Protein AF-A0A661VJ08-F1 (afdb_monomer)

Radius of gyration: 10.07 Å; Cα contacts (8 Å, |Δi|>4): 39; chains: 1; bounding box: 17×30×18 Å

Solvent-accessible surface area (backbone atoms only — not comparable to full-atom values): 2309 Å² total; per-residue (Å²): 119,49,76,43,67,55,97,87,40,82,72,46,72,32,49,72,74,57,44,70,69,30,66,66,53,46,36,74,75,72,45,72,92,77,130

Nearest PDB structures (foldseek):
  4nbw-assembly1_D  TM=4.948E-01  e=7.395E+00  Plesiocystis pacifica SIR-1

pLDDT: mean 92.78, std 10.09, range [54.97, 98.56]

Foldseek 3Di:
DDWDDDPNHTDDDDPPVRQVPRPSNCCSPVNDPDD

Structure (mmCIF, N/CA/C/O backbone):
data_AF-A0A661VJ08-F1
#
_entry.id   AF-A0A661VJ08-F1
#
loop_
_atom_site.group_PDB
_atom_site.id
_atom_site.type_symbol
_atom_site.label_atom_id
_atom_site.label_alt_id
_atom_site.label_comp_id
_atom_site.label_asym_id
_atom_site.label_entity_id
_atom_site.label_seq_id
_atom_site.pdbx_PDB_ins_code
_atom_site.Cartn_x
_atom_site.Cartn_y
_atom_site.Cartn_z
_atom_site.occupancy
_atom_site.B_iso_or_equiv
_atom_site.auth_seq_id
_atom_site.auth_comp_id
_atom_site.auth_asym_id
_atom_site.auth_atom_id
_atom_site.pdbx_PDB_model_num
ATOM 1 N N . ARG A 1 1 ? -3.785 7.787 7.627 1.00 89.94 1 ARG A N 1
ATOM 2 C CA . ARG A 1 1 ? -3.837 7.292 6.230 1.00 89.94 1 ARG A CA 1
ATOM 3 C C . ARG A 1 1 ? -2.537 6.552 5.939 1.00 89.94 1 ARG A C 1
ATOM 5 O O . ARG A 1 1 ? -1.520 6.942 6.494 1.00 89.94 1 ARG A O 1
ATOM 12 N N . ILE A 1 2 ? -2.600 5.497 5.136 1.00 97.56 2 ILE A N 1
ATOM 13 C CA . ILE A 1 2 ? -1.513 4.613 4.701 1.00 97.56 2 ILE A CA 1
ATOM 14 C C . ILE A 1 2 ? -1.444 4.701 3.178 1.00 97.56 2 ILE A C 1
ATOM 16 O O . ILE A 1 2 ? -2.489 4.807 2.539 1.00 97.56 2 ILE A O 1
ATOM 20 N N . ILE A 1 3 ? -0.238 4.637 2.616 1.00 98.00 3 ILE A N 1
ATOM 21 C CA . ILE A 1 3 ? 0.006 4.467 1.181 1.00 98.00 3 ILE A CA 1
ATOM 22 C C . ILE A 1 3 ? 0.622 3.083 0.987 1.00 98.00 3 ILE A C 1
ATOM 24 O O . ILE A 1 3 ? 1.558 2.734 1.703 1.00 98.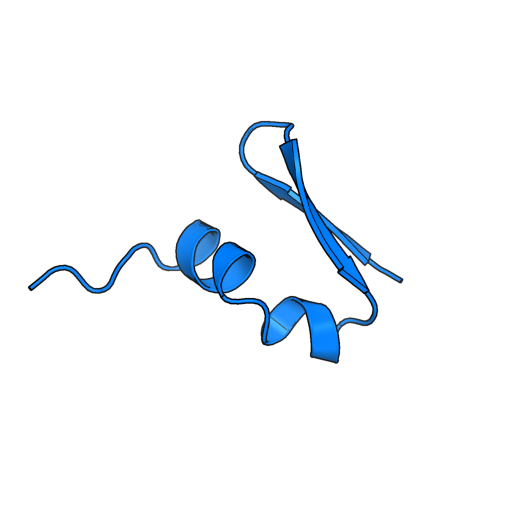00 3 ILE A O 1
ATOM 28 N N . VAL A 1 4 ? 0.108 2.313 0.028 1.00 97.62 4 VAL A N 1
ATOM 29 C CA . VAL A 1 4 ? 0.691 1.025 -0.367 1.00 97.62 4 VAL A CA 1
ATOM 30 C C . VAL A 1 4 ? 1.337 1.161 -1.733 1.00 97.62 4 VAL A C 1
ATOM 32 O O . VAL A 1 4 ? 0.710 1.657 -2.678 1.00 97.62 4 VAL A O 1
ATOM 35 N N . LEU A 1 5 ? 2.587 0.713 -1.814 1.00 97.88 5 LEU A N 1
ATOM 36 C CA . LEU A 1 5 ? 3.368 0.656 -3.037 1.00 97.88 5 LEU A CA 1
ATOM 37 C C . LEU A 1 5 ? 3.641 -0.803 -3.395 1.00 97.88 5 LEU A C 1
ATOM 39 O O . LEU A 1 5 ? 4.004 -1.587 -2.523 1.00 97.88 5 LEU A O 1
ATOM 43 N N . ASP A 1 6 ? 3.519 -1.120 -4.675 1.00 96.12 6 ASP A N 1
ATOM 44 C CA . ASP A 1 6 ? 3.989 -2.365 -5.270 1.00 96.12 6 ASP A CA 1
ATOM 45 C C . ASP A 1 6 ? 4.946 -2.012 -6.413 1.00 96.12 6 ASP A C 1
ATOM 47 O O . ASP A 1 6 ? 4.623 -1.168 -7.251 1.00 96.12 6 ASP A O 1
ATOM 51 N N . ASN A 1 7 ? 6.157 -2.576 -6.397 1.00 95.38 7 ASN A N 1
ATOM 52 C CA . ASN A 1 7 ? 7.218 -2.286 -7.371 1.00 95.38 7 ASN A CA 1
ATOM 53 C C . ASN A 1 7 ? 7.449 -0.776 -7.625 1.00 95.38 7 ASN A C 1
ATOM 55 O O . ASN A 1 7 ? 7.681 -0.329 -8.747 1.00 95.38 7 ASN A O 1
ATOM 59 N N . GLY A 1 8 ? 7.357 0.039 -6.567 1.00 96.38 8 GLY A N 1
ATOM 60 C CA . GLY A 1 8 ? 7.522 1.496 -6.640 1.00 96.38 8 GLY A CA 1
ATOM 61 C C . GLY A 1 8 ? 6.303 2.270 -7.167 1.00 96.38 8 GLY A C 1
ATOM 62 O O . GLY A 1 8 ? 6.328 3.499 -7.171 1.00 96.3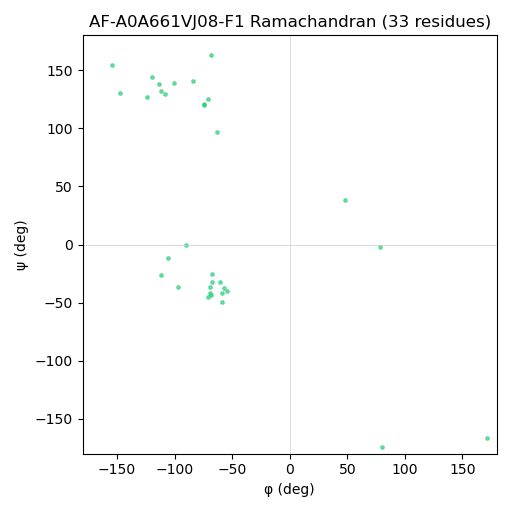8 8 GLY A O 1
ATOM 63 N N . ALA A 1 9 ? 5.219 1.595 -7.556 1.00 97.56 9 ALA A N 1
ATOM 64 C CA . ALA A 1 9 ? 3.972 2.208 -8.003 1.00 97.56 9 ALA A CA 1
ATOM 65 C C . ALA A 1 9 ? 2.911 2.214 -6.892 1.00 97.56 9 ALA A C 1
ATOM 67 O O . ALA A 1 9 ? 2.726 1.229 -6.180 1.00 97.56 9 ALA A O 1
ATOM 68 N N . LYS A 1 10 ? 2.160 3.316 -6.749 1.00 97.62 10 LYS A N 1
ATOM 69 C CA . LYS A 1 10 ? 1.059 3.395 -5.775 1.00 97.62 10 LYS A CA 1
ATOM 70 C C . LYS A 1 10 ? -0.123 2.528 -6.207 1.00 97.62 10 LYS A C 1
ATOM 72 O O . LYS A 1 10 ? -0.677 2.733 -7.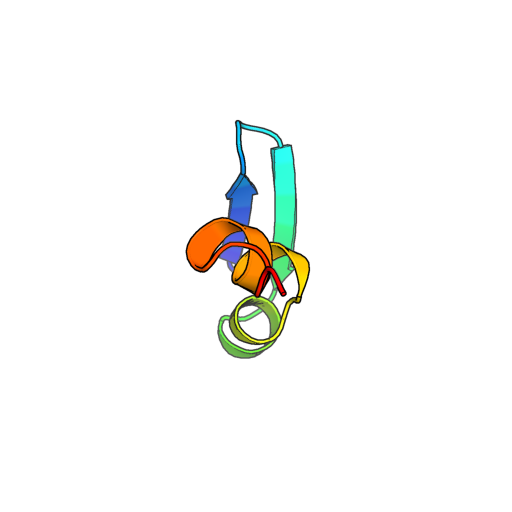287 1.00 97.62 10 LYS A O 1
ATOM 77 N N . ILE A 1 11 ? -0.554 1.627 -5.325 1.00 97.75 11 ILE A N 1
ATOM 78 C CA . ILE A 1 11 ? -1.693 0.729 -5.569 1.00 97.75 11 ILE A CA 1
ATOM 79 C C . ILE A 1 11 ? -2.913 1.029 -4.690 1.00 97.75 11 ILE A C 1
ATOM 81 O O . ILE A 1 11 ? -4.038 0.771 -5.116 1.00 97.75 11 ILE A O 1
ATOM 85 N N . ALA A 1 12 ? -2.716 1.621 -3.506 1.00 98.19 12 ALA A N 1
ATOM 86 C CA . ALA A 1 12 ? -3.796 2.013 -2.601 1.00 98.19 12 ALA A CA 1
ATOM 87 C C . ALA A 1 12 ? -3.386 3.178 -1.686 1.00 98.19 12 ALA A C 1
ATOM 89 O O . ALA A 1 12 ? -2.208 3.361 -1.376 1.00 98.19 12 ALA A O 1
ATOM 90 N N . GLU A 1 13 ? -4.371 3.947 -1.221 1.00 98.38 13 GLU A N 1
ATOM 91 C CA . GLU A 1 13 ? -4.213 4.965 -0.182 1.00 98.38 13 GLU A CA 1
ATOM 92 C C . GLU A 1 13 ? -5.502 5.058 0.643 1.00 98.38 13 GLU A C 1
ATOM 94 O O . GLU A 1 13 ? -6.583 5.161 0.069 1.00 98.38 13 GLU A O 1
ATOM 99 N N . GLY A 1 14 ? -5.411 5.016 1.974 1.00 98.19 14 GLY A N 1
ATOM 100 C CA . GLY A 1 14 ? -6.606 5.028 2.827 1.00 98.19 14 GLY A CA 1
ATOM 101 C C . GLY A 1 14 ? -6.339 4.773 4.307 1.00 98.19 14 GLY A C 1
ATOM 102 O O . GLY A 1 14 ? -5.213 4.855 4.792 1.00 98.19 14 GLY A O 1
ATOM 103 N N . THR A 1 15 ? -7.388 4.506 5.071 1.00 98.56 15 THR A N 1
ATOM 104 C CA . THR A 1 15 ? -7.314 3.942 6.423 1.00 98.56 15 THR A CA 1
ATOM 105 C C . THR A 1 15 ? -6.818 2.489 6.372 1.00 98.56 15 THR A C 1
ATOM 107 O O . THR A 1 15 ? -6.887 1.853 5.320 1.00 98.56 15 THR A O 1
ATOM 110 N N . PRO A 1 16 ? -6.352 1.918 7.497 1.00 97.81 16 PRO A N 1
ATOM 111 C CA . PRO A 1 16 ? -5.968 0.506 7.537 1.00 97.81 16 PRO A CA 1
ATOM 112 C C . PRO A 1 16 ? -7.079 -0.439 7.057 1.00 97.81 16 PRO A 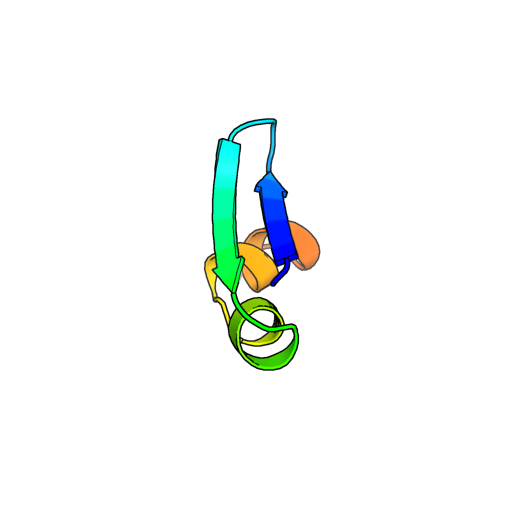C 1
ATOM 114 O O . PRO A 1 16 ? -6.806 -1.375 6.311 1.00 97.81 16 PRO A O 1
ATOM 117 N N . ALA A 1 17 ? -8.332 -0.161 7.431 1.00 98.00 17 ALA A N 1
ATOM 118 C CA . ALA A 1 17 ? -9.481 -0.979 7.051 1.00 98.00 17 ALA A CA 1
ATOM 119 C C . ALA A 1 17 ? -9.808 -0.891 5.549 1.00 98.00 17 ALA A C 1
ATOM 121 O O . ALA A 1 17 ? -10.196 -1.890 4.947 1.00 98.00 17 ALA A O 1
ATOM 122 N N . GLU A 1 18 ? -9.646 0.287 4.940 1.00 98.06 18 GLU A N 1
ATOM 123 C CA . GLU A 1 18 ? -9.821 0.478 3.492 1.00 98.06 18 GLU A CA 1
ATOM 124 C C . GLU A 1 18 ? -8.719 -0.235 2.702 1.00 98.06 18 GLU A C 1
ATOM 126 O O . GLU A 1 18 ? -8.995 -0.904 1.711 1.00 98.06 18 GLU A O 1
ATOM 131 N N . VAL A 1 19 ? -7.472 -0.125 3.166 1.00 97.56 19 VAL A N 1
ATOM 132 C CA . VAL A 1 19 ? -6.309 -0.727 2.508 1.00 97.56 19 VAL A CA 1
ATOM 133 C C . VAL A 1 19 ? -6.327 -2.255 2.601 1.00 97.56 19 VAL A C 1
ATOM 135 O O . VAL A 1 19 ? -6.068 -2.909 1.596 1.00 97.56 19 VAL A O 1
ATOM 138 N N . GLN A 1 20 ? -6.686 -2.835 3.753 1.00 95.81 20 GLN A N 1
ATOM 139 C CA . GLN A 1 20 ? -6.771 -4.296 3.919 1.00 95.81 20 GLN A CA 1
ATOM 140 C C . GLN A 1 20 ? -7.778 -4.960 2.975 1.00 95.81 20 GLN A C 1
ATOM 142 O O . GLN A 1 20 ? -7.584 -6.104 2.584 1.00 95.81 20 GLN A O 1
ATOM 147 N N . ARG A 1 21 ? -8.862 -4.260 2.625 1.00 96.50 21 ARG A N 1
ATOM 148 C CA . ARG A 1 21 ? -9.908 -4.774 1.728 1.00 96.50 21 ARG A CA 1
ATOM 149 C C . ARG A 1 21 ? -9.638 -4.466 0.256 1.00 96.50 21 ARG A C 1
ATOM 151 O O . ARG A 1 21 ? -10.464 -4.800 -0.587 1.00 96.50 21 ARG A O 1
ATOM 158 N N . ASN A 1 22 ? -8.53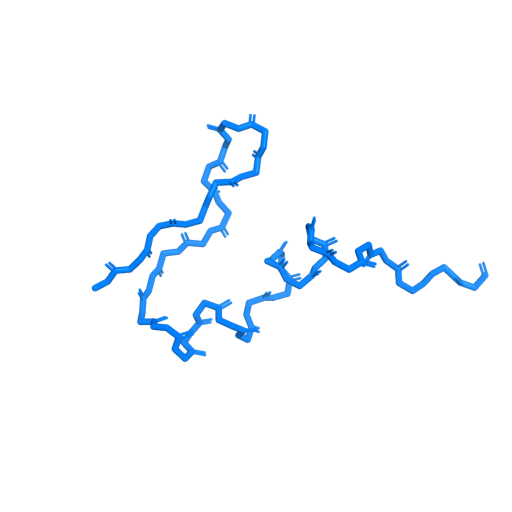6 -3.786 -0.064 1.00 97.31 22 ASN A N 1
ATOM 159 C CA . ASN A 1 22 ? -8.236 -3.392 -1.431 1.00 97.31 22 ASN A CA 1
ATOM 160 C C . ASN A 1 22 ? -7.772 -4.619 -2.245 1.00 97.31 22 ASN A C 1
ATOM 162 O O . ASN A 1 22 ? -6.738 -5.198 -1.905 1.00 97.31 22 ASN A O 1
ATOM 166 N N . PRO A 1 23 ? -8.464 -4.990 -3.341 1.00 96.31 23 PRO A N 1
ATOM 167 C CA . PRO A 1 23 ? -8.121 -6.176 -4.125 1.00 96.31 23 PRO A CA 1
ATOM 168 C C 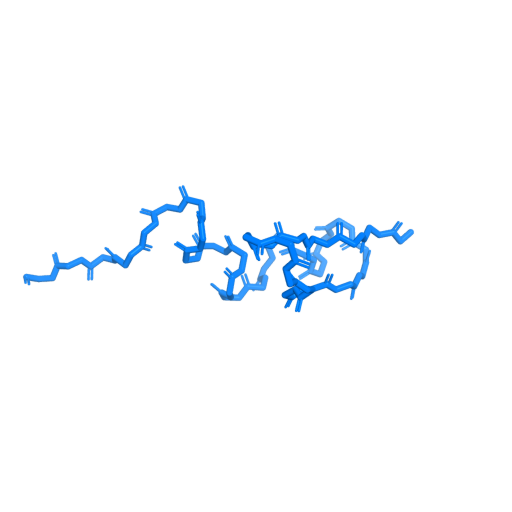. PRO A 1 23 ? -6.685 -6.171 -4.657 1.00 96.31 23 PRO A C 1
ATOM 170 O O . PRO A 1 23 ? -6.024 -7.199 -4.621 1.00 96.31 23 PRO A O 1
ATOM 173 N N . ARG A 1 24 ? -6.164 -5.006 -5.070 1.00 96.06 24 ARG A N 1
ATOM 174 C CA . ARG A 1 24 ? -4.787 -4.885 -5.577 1.00 96.06 24 ARG A CA 1
ATOM 175 C C . ARG A 1 24 ? -3.749 -5.130 -4.487 1.00 96.06 24 ARG A C 1
ATOM 177 O O . ARG A 1 24 ? -2.665 -5.614 -4.776 1.00 96.06 24 ARG A O 1
ATOM 184 N N . VAL A 1 25 ? -4.068 -4.762 -3.245 1.00 96.56 25 VAL A N 1
ATOM 185 C CA . VAL A 1 25 ? -3.197 -5.016 -2.089 1.00 96.56 25 VAL A CA 1
ATOM 186 C C . VAL A 1 25 ? -3.203 -6.504 -1.770 1.00 96.56 25 VAL A C 1
ATOM 188 O O . VAL A 1 25 ? -2.142 -7.084 -1.589 1.00 96.56 25 VAL A O 1
ATOM 191 N N . ILE A 1 26 ? -4.380 -7.128 -1.750 1.00 95.56 26 ILE A N 1
ATOM 192 C CA . ILE A 1 26 ? -4.521 -8.567 -1.507 1.00 95.56 26 ILE A CA 1
ATOM 193 C C . ILE A 1 26 ? -3.747 -9.365 -2.566 1.00 95.56 26 ILE A C 1
ATOM 195 O O . ILE A 1 26 ? -2.915 -10.191 -2.205 1.00 95.56 26 ILE A O 1
ATOM 199 N N . GLU A 1 27 ? -3.947 -9.052 -3.848 1.00 95.12 27 GLU A N 1
ATOM 200 C CA . GLU A 1 27 ? -3.257 -9.694 -4.976 1.00 95.12 27 GLU A CA 1
ATOM 201 C C . GLU A 1 27 ? -1.729 -9.538 -4.890 1.00 95.12 27 GLU A C 1
ATOM 203 O O . GLU A 1 27 ? -0.999 -10.501 -5.100 1.00 95.12 27 GLU A O 1
ATOM 208 N N . ALA A 1 28 ? -1.227 -8.355 -4.518 1.00 94.88 28 ALA A N 1
ATOM 209 C CA . ALA A 1 28 ? 0.212 -8.112 -4.389 1.00 94.88 28 ALA A CA 1
ATOM 210 C C . ALA A 1 28 ? 0.874 -8.890 -3.231 1.00 94.88 28 ALA A C 1
ATOM 212 O O . ALA A 1 28 ? 2.076 -9.144 -3.280 1.00 94.88 28 ALA A O 1
ATOM 213 N N . TYR A 1 29 ? 0.119 -9.254 -2.186 1.00 91.31 29 TYR A N 1
ATOM 214 C CA . TYR A 1 29 ? 0.641 -9.975 -1.015 1.00 91.31 29 TYR A CA 1
ATOM 215 C C . TYR A 1 29 ? 0.423 -11.488 -1.070 1.00 91.31 29 TYR A C 1
ATOM 217 O O . TYR A 1 29 ? 1.268 -12.234 -0.577 1.00 91.31 29 TYR A O 1
ATOM 225 N N . LEU A 1 30 ? -0.715 -11.934 -1.603 1.00 92.38 30 LEU A N 1
ATOM 226 C CA . LEU A 1 30 ? -1.118 -13.343 -1.606 1.00 92.38 30 LEU A CA 1
ATOM 227 C C . LEU A 1 30 ? -0.977 -13.999 -2.985 1.00 92.38 30 LEU A C 1
ATOM 229 O O . LEU A 1 30 ? -1.036 -15.221 -3.074 1.00 92.38 30 LEU A O 1
ATOM 233 N N . GLY A 1 31 ? -0.747 -13.210 -4.038 1.00 86.56 31 GLY A N 1
ATOM 234 C CA . GLY A 1 31 ? -0.828 -13.668 -5.420 1.00 86.56 31 GLY A CA 1
ATOM 235 C C . GLY A 1 31 ? -2.273 -13.714 -5.918 1.00 86.56 31 GLY A C 1
ATOM 236 O O . GLY A 1 31 ? -3.209 -13.283 -5.240 1.00 86.56 31 GLY A O 1
ATOM 237 N N . LYS A 1 32 ? -2.455 -14.227 -7.134 1.00 76.44 32 LYS A N 1
ATOM 238 C CA . LYS A 1 32 ? -3.772 -14.668 -7.597 1.00 76.44 32 LYS A CA 1
ATOM 239 C C . LYS A 1 32 ? -3.978 -16.088 -7.093 1.00 76.44 32 LYS A C 1
ATOM 241 O O . LYS A 1 32 ? -3.039 -16.878 -7.144 1.00 76.44 32 LYS A O 1
ATOM 246 N N . ASP A 1 33 ? -5.190 -16.410 -6.656 1.00 70.56 33 ASP A N 1
ATOM 247 C CA . ASP A 1 33 ? -5.605 -17.807 -6.584 1.00 70.56 33 ASP A CA 1
ATOM 248 C C . ASP A 1 33 ? -5.596 -18.327 -8.032 1.00 70.56 33 ASP A C 1
ATOM 250 O O . ASP A 1 33 ? -6.483 -18.015 -8.829 1.00 70.56 33 ASP A O 1
ATOM 254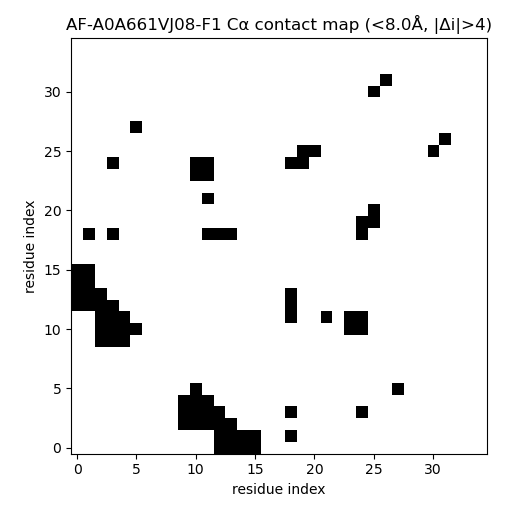 N N . GLU A 1 34 ? -4.503 -18.984 -8.411 1.00 64.56 34 GLU A N 1
ATOM 255 C CA . GLU A 1 34 ? -4.378 -19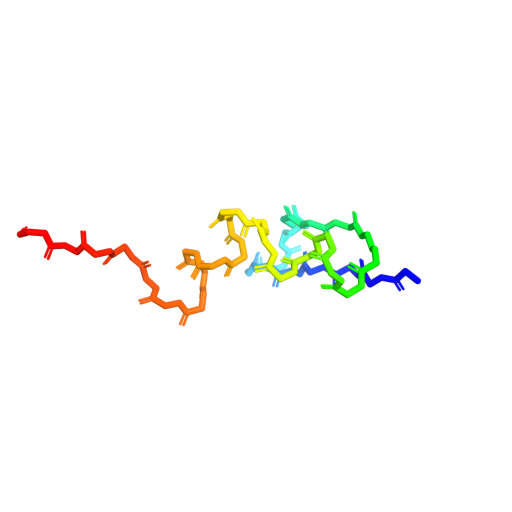.693 -9.679 1.00 64.56 34 GLU A CA 1
ATOM 256 C C . GLU A 1 34 ? -5.196 -20.989 -9.562 1.00 64.56 34 GLU A C 1
ATOM 258 O O . GLU A 1 34 ? -4.933 -21.807 -8.678 1.00 64.56 34 GLU A O 1
ATOM 263 N N . GLU A 1 35 ? -6.205 -21.158 -10.422 1.00 54.97 35 GLU A N 1
ATOM 264 C CA . GLU A 1 35 ? -6.661 -22.499 -10.825 1.00 54.97 35 GLU A CA 1
ATOM 265 C C . GLU A 1 35 ? -5.614 -23.151 -11.735 1.00 54.97 35 GLU A C 1
ATOM 267 O O . GLU A 1 35 ? -5.090 -22.445 -12.632 1.00 54.97 35 GLU A O 1
#

Mean predicted aligned error: 3.61 Å

Secondary structure (DSSP, 8-state):
-EEEEETTEEEEEE-HHHHHT-HHHHHHHH-----

Sequ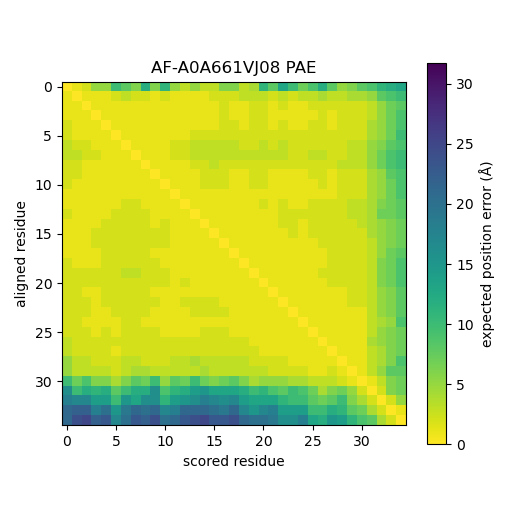ence (35 aa):
RIIVLDNGAKIAEGTPAEVQRNPRVIEAYLGKDEE